Protein AF-A0A7T1Y5B6-F1 (afdb_monomer_lite)

Radius of gyration: 31.86 Å; chains: 1; bounding box: 76×73×73 Å

pLDDT: mean 80.81, std 13.72, range [40.53, 96.19]

Structure (mmCIF, N/CA/C/O backbone):
data_AF-A0A7T1Y5B6-F1
#
_entry.id   AF-A0A7T1Y5B6-F1
#
loop_
_atom_site.group_PDB
_atom_site.id
_atom_site.type_symbol
_atom_site.label_atom_id
_atom_site.label_alt_id
_atom_site.label_comp_id
_atom_site.label_asym_id
_atom_site.label_entity_id
_atom_site.label_seq_id
_atom_site.pdbx_PDB_ins_code
_atom_site.Cartn_x
_atom_site.Cartn_y
_atom_site.Cartn_z
_atom_site.occupancy
_atom_site.B_iso_or_equiv
_atom_site.auth_seq_id
_atom_site.auth_comp_id
_atom_site.auth_asym_id
_atom_site.auth_atom_id
_atom_site.pdbx_PDB_model_num
ATOM 1 N N . MET A 1 1 ? 20.367 43.116 50.685 1.00 40.53 1 MET A N 1
ATOM 2 C CA . MET A 1 1 ? 19.359 42.837 49.638 1.00 40.53 1 MET A CA 1
ATOM 3 C C . MET A 1 1 ? 19.059 41.343 49.650 1.00 40.53 1 MET A C 1
ATOM 5 O O . MET A 1 1 ? 19.957 40.556 49.386 1.00 40.53 1 MET A O 1
ATOM 9 N N . ARG A 1 2 ? 17.860 40.943 50.095 1.00 44.88 2 ARG A N 1
ATOM 10 C CA . ARG A 1 2 ? 17.456 39.534 50.244 1.00 44.88 2 ARG A CA 1
ATOM 11 C C . ARG A 1 2 ? 16.775 39.061 48.958 1.00 44.88 2 ARG A C 1
ATOM 13 O O . ARG A 1 2 ? 15.698 39.548 48.626 1.00 44.88 2 ARG A O 1
ATOM 20 N N . TYR A 1 3 ? 17.399 38.123 48.252 1.00 54.00 3 TYR A N 1
ATOM 21 C CA . TYR A 1 3 ? 16.832 37.470 47.073 1.00 54.00 3 TYR A CA 1
ATOM 22 C C . TYR A 1 3 ? 15.729 36.481 47.493 1.00 54.00 3 TYR A C 1
ATOM 24 O O . TYR A 1 3 ? 15.976 35.297 47.698 1.00 54.00 3 TYR A O 1
ATOM 32 N N . HIS A 1 4 ? 14.495 36.967 47.641 1.00 53.97 4 HIS A N 1
ATOM 33 C CA . HIS A 1 4 ? 13.295 36.134 47.792 1.00 53.97 4 HIS A CA 1
ATOM 34 C C . HIS A 1 4 ? 12.679 35.824 46.417 1.00 53.97 4 HIS A C 1
ATOM 36 O O . HIS A 1 4 ? 11.559 36.227 46.125 1.00 53.97 4 HIS A O 1
ATOM 42 N N . THR A 1 5 ? 13.404 35.127 45.541 1.00 58.41 5 THR A N 1
ATOM 43 C CA . THR A 1 5 ? 12.879 34.720 44.218 1.00 58.41 5 THR A CA 1
ATOM 44 C C . THR A 1 5 ? 12.922 33.210 43.963 1.00 58.41 5 THR A C 1
ATOM 46 O O . THR A 1 5 ? 12.338 32.751 42.988 1.00 58.41 5 THR A O 1
ATOM 49 N N . GLY A 1 6 ? 13.506 32.410 44.865 1.00 55.12 6 GLY A N 1
ATOM 50 C CA . GLY A 1 6 ? 13.666 30.958 44.670 1.00 55.12 6 GLY A CA 1
ATOM 51 C C . GLY A 1 6 ? 12.445 30.079 44.987 1.00 55.12 6 GLY A C 1
ATOM 52 O O . GLY A 1 6 ? 12.351 28.966 44.485 1.00 55.12 6 GLY A O 1
ATOM 53 N N 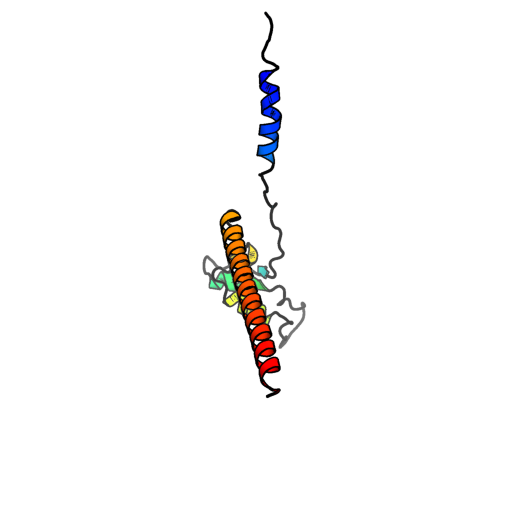. TRP A 1 7 ? 11.481 30.540 45.797 1.00 55.22 7 TRP A N 1
ATOM 54 C CA . TRP A 1 7 ? 10.386 29.666 46.269 1.00 55.22 7 TRP A CA 1
ATOM 55 C C . TRP A 1 7 ? 9.229 29.542 45.257 1.00 55.22 7 TRP A C 1
ATOM 57 O O . TRP A 1 7 ? 8.555 28.517 45.176 1.00 55.22 7 TRP A O 1
ATOM 67 N N . ARG A 1 8 ? 8.997 30.567 44.429 1.00 58.16 8 ARG A N 1
ATOM 68 C CA . ARG A 1 8 ? 7.885 30.564 43.460 1.00 58.16 8 ARG A CA 1
ATOM 69 C C . ARG A 1 8 ? 8.155 29.702 42.224 1.00 58.16 8 ARG A C 1
ATOM 71 O O . ARG A 1 8 ? 7.211 29.168 41.651 1.00 58.16 8 ARG A O 1
ATOM 78 N N . THR A 1 9 ? 9.415 29.533 41.836 1.00 58.91 9 THR A N 1
ATOM 79 C CA . THR A 1 9 ? 9.807 28.787 40.630 1.00 58.91 9 THR A CA 1
ATOM 80 C C . THR A 1 9 ? 9.730 27.270 40.817 1.00 58.91 9 THR A C 1
ATOM 82 O O . THR A 1 9 ? 9.433 26.556 39.863 1.00 58.91 9 THR A O 1
ATOM 85 N N . TRP A 1 10 ? 9.882 26.762 42.046 1.00 62.44 10 TRP A N 1
ATOM 86 C CA . TRP A 1 10 ? 9.849 25.318 42.316 1.00 62.44 10 TRP A CA 1
ATOM 87 C C . TRP A 1 10 ? 8.459 24.689 42.101 1.00 62.44 10 TRP A C 1
ATOM 89 O O . TRP A 1 10 ? 8.350 23.525 41.723 1.00 62.44 10 TRP A O 1
ATOM 99 N N . ARG A 1 11 ? 7.373 25.462 42.246 1.00 70.75 11 ARG A N 1
ATOM 100 C CA . ARG A 1 11 ? 6.006 24.954 42.013 1.00 70.75 11 ARG A CA 1
ATOM 101 C C . ARG A 1 11 ? 5.646 24.763 40.536 1.00 70.75 11 ARG A C 1
ATOM 103 O O . ARG A 1 11 ? 4.677 24.071 40.250 1.00 70.75 11 ARG A O 1
ATOM 110 N N . LEU A 1 12 ? 6.405 25.348 39.609 1.00 75.38 12 LEU A N 1
ATOM 111 C CA . LEU A 1 12 ? 6.134 25.255 38.166 1.00 75.38 12 LEU A CA 1
ATOM 112 C C . LEU A 1 12 ? 6.841 24.065 37.499 1.00 75.38 12 LEU A C 1
ATOM 114 O O . LEU A 1 12 ? 6.436 23.634 36.422 1.00 75.38 12 LEU A O 1
ATOM 118 N N . LEU A 1 13 ? 7.849 23.494 38.163 1.00 78.12 13 LEU A N 1
ATOM 119 C CA . LEU A 1 13 ? 8.611 22.343 37.681 1.00 78.12 13 LEU A CA 1
ATOM 120 C C . LEU A 1 13 ? 7.756 21.082 37.409 1.00 78.12 13 LEU A C 1
ATOM 122 O O . LEU A 1 13 ? 7.912 20.504 36.334 1.00 78.12 13 LEU A O 1
ATOM 126 N N . PRO A 1 14 ? 6.832 20.647 38.298 1.00 79.31 14 PRO A N 1
ATOM 127 C CA . PRO A 1 14 ? 6.037 19.443 38.040 1.00 79.31 14 PRO A CA 1
ATOM 128 C C . PRO A 1 14 ? 5.028 19.637 36.899 1.00 79.31 14 PRO A C 1
ATOM 130 O O . PRO A 1 14 ? 4.761 18.698 36.156 1.00 79.31 14 PRO A O 1
ATOM 133 N N . LEU A 1 15 ? 4.505 20.855 36.711 1.00 78.31 15 LEU A N 1
ATOM 134 C CA . LEU A 1 15 ? 3.583 21.167 35.616 1.00 78.31 15 LEU A CA 1
ATOM 135 C C . LEU A 1 15 ? 4.298 21.114 34.255 1.00 78.31 15 LEU A C 1
ATOM 137 O O . LEU A 1 15 ? 3.760 20.565 33.299 1.00 78.31 15 LEU A O 1
ATOM 141 N N . ALA A 1 16 ? 5.532 21.623 34.184 1.00 77.25 16 ALA A N 1
ATOM 142 C CA . ALA A 1 16 ? 6.359 21.545 32.981 1.00 77.25 16 ALA A CA 1
ATOM 143 C C . ALA A 1 16 ? 6.749 20.094 32.626 1.00 77.25 16 ALA A C 1
ATOM 145 O O . ALA A 1 16 ? 6.754 19.736 31.451 1.00 77.25 16 ALA A O 1
ATOM 1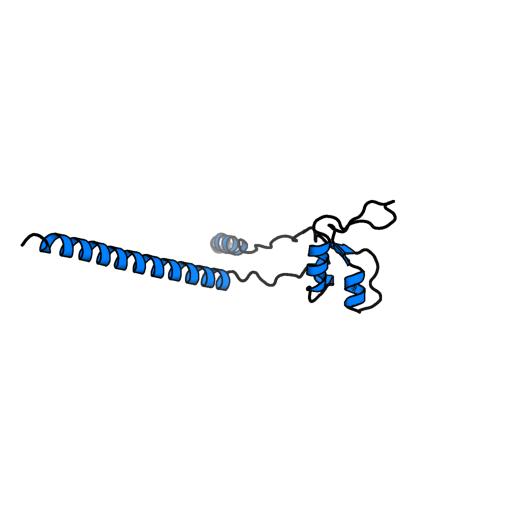46 N N . LEU A 1 17 ? 7.006 19.248 33.633 1.00 76.62 17 LEU A N 1
ATOM 147 C CA . LEU A 1 17 ? 7.270 17.811 33.461 1.00 76.62 17 LEU A CA 1
ATOM 148 C C . LEU A 1 17 ? 6.050 17.029 32.945 1.00 76.62 17 LEU A C 1
ATOM 150 O O . LEU A 1 17 ? 6.212 16.091 32.173 1.00 76.62 17 LEU A O 1
ATOM 154 N N . LEU A 1 18 ? 4.829 17.418 33.325 1.00 73.81 18 LEU A N 1
ATOM 155 C CA . LEU A 1 18 ? 3.602 16.795 32.810 1.00 73.81 18 LEU A CA 1
ATOM 156 C C . LEU A 1 18 ? 3.322 17.165 31.342 1.00 73.81 18 LEU A C 1
ATOM 158 O O . LEU A 1 18 ? 2.712 16.382 30.618 1.00 73.81 18 LEU A O 1
ATOM 162 N N . LEU A 1 19 ? 3.787 18.330 30.882 1.00 68.31 19 LEU A N 1
ATOM 163 C CA . LEU A 1 19 ? 3.589 18.808 29.507 1.00 68.31 19 LEU A CA 1
ATOM 164 C C . LEU A 1 19 ? 4.590 18.218 28.497 1.00 68.31 19 LEU A C 1
ATOM 166 O O . LEU A 1 19 ? 4.299 18.208 27.302 1.00 68.31 19 LEU A O 1
ATOM 170 N N . SER A 1 20 ? 5.740 17.692 28.937 1.00 66.00 20 SER A N 1
ATOM 171 C CA . SER A 1 20 ? 6.735 17.084 28.035 1.00 66.00 20 SER A CA 1
ATOM 172 C C . SER A 1 20 ? 6.411 15.640 27.621 1.00 66.00 20 SER A C 1
ATOM 174 O O . SER A 1 20 ? 7.031 15.122 26.696 1.00 66.00 20 SER A O 1
ATOM 176 N N . GLY A 1 21 ? 5.414 14.997 28.242 1.00 60.81 21 GLY A N 1
ATOM 177 C CA . GLY A 1 21 ? 5.037 13.605 27.955 1.00 60.81 21 GLY A CA 1
ATOM 178 C C . GLY A 1 21 ? 4.249 13.376 26.655 1.00 60.81 21 GLY A C 1
ATOM 179 O O . GLY A 1 21 ? 4.118 12.235 26.222 1.00 60.81 21 GLY A O 1
ATOM 180 N N . CYS A 1 22 ? 3.731 14.426 26.005 1.00 63.19 22 CYS A N 1
ATOM 181 C CA . CYS A 1 22 ? 2.867 14.287 24.820 1.00 63.19 22 CYS A CA 1
ATOM 182 C C . CYS A 1 22 ? 3.610 14.309 23.472 1.00 63.19 22 CYS A C 1
ATOM 184 O O . CYS A 1 22 ? 2.973 14.194 22.425 1.00 63.19 22 CYS A O 1
ATOM 186 N N . ALA A 1 23 ? 4.940 14.425 23.461 1.00 59.94 23 ALA A N 1
ATOM 187 C CA . ALA A 1 23 ? 5.732 14.346 22.234 1.00 59.94 23 ALA A CA 1
ATOM 188 C C . ALA A 1 23 ? 5.971 12.879 21.826 1.00 59.94 23 ALA A C 1
ATOM 190 O O . ALA A 1 23 ? 7.099 12.400 21.797 1.00 59.94 23 ALA A O 1
ATOM 191 N N . SER A 1 24 ? 4.899 12.143 21.516 1.00 59.97 24 SER A N 1
ATOM 192 C CA . SER A 1 24 ? 5.019 10.859 20.819 1.00 59.97 24 SER A CA 1
ATOM 193 C C . SER A 1 24 ? 5.265 11.130 19.336 1.00 59.97 24 SER A C 1
ATOM 195 O O . SER A 1 24 ? 4.334 11.114 18.533 1.00 59.97 24 SER A O 1
ATOM 197 N N . SER A 1 25 ? 6.512 11.419 18.959 1.00 61.06 25 SER A N 1
ATOM 198 C CA . SER A 1 25 ? 6.914 11.228 17.568 1.00 61.06 25 SER A CA 1
ATOM 199 C C . SER A 1 25 ? 7.198 9.744 17.391 1.00 61.06 25 SER A C 1
ATOM 201 O O . SER A 1 25 ? 8.137 9.184 17.956 1.00 61.06 25 SER A O 1
ATOM 203 N N . MET A 1 26 ? 6.340 9.067 16.634 1.00 58.06 26 MET A N 1
ATOM 204 C CA . MET A 1 26 ? 6.727 7.772 16.097 1.00 58.06 26 MET A CA 1
ATOM 205 C C . MET A 1 26 ? 7.937 8.058 15.203 1.00 58.06 26 MET A C 1
ATOM 207 O O . MET A 1 26 ? 7.842 8.895 14.303 1.00 58.06 26 MET A O 1
ATOM 211 N N . GLY A 1 27 ? 9.096 7.481 15.539 1.00 58.88 27 GLY A N 1
ATOM 212 C CA . GLY A 1 27 ? 10.328 7.655 14.768 1.00 58.88 27 GLY A CA 1
ATOM 213 C C . GLY A 1 27 ? 10.123 7.295 13.290 1.00 58.88 27 GLY A C 1
ATOM 214 O O . GLY A 1 27 ? 9.071 6.758 12.933 1.00 58.88 27 GLY A O 1
ATOM 215 N N . PRO A 1 28 ? 11.095 7.592 12.409 1.00 62.75 28 PRO A N 1
ATOM 216 C CA . PRO A 1 28 ? 10.944 7.319 10.985 1.00 62.75 28 PRO A CA 1
ATOM 217 C C . PRO A 1 28 ? 10.555 5.851 10.776 1.00 62.75 28 PRO A C 1
ATOM 219 O O . PRO A 1 28 ? 11.296 4.943 11.149 1.00 62.75 28 PRO A O 1
ATOM 222 N N . ILE A 1 29 ? 9.360 5.629 10.224 1.00 61.59 29 ILE A N 1
ATOM 223 C CA . ILE A 1 29 ? 8.875 4.293 9.886 1.00 61.59 29 ILE A CA 1
ATOM 224 C C . ILE A 1 29 ? 9.708 3.825 8.694 1.00 61.59 29 ILE A C 1
ATOM 226 O O . ILE A 1 29 ? 9.464 4.234 7.561 1.00 61.59 29 ILE A O 1
ATOM 230 N N . SER A 1 30 ? 10.710 2.988 8.946 1.00 64.94 30 SER A N 1
ATOM 231 C CA . SER A 1 30 ? 11.361 2.206 7.901 1.00 64.94 30 SER A CA 1
ATOM 232 C C . SER A 1 30 ? 10.513 0.964 7.636 1.00 64.94 30 SER A C 1
ATOM 234 O O . SER A 1 30 ? 10.309 0.154 8.541 1.00 64.94 30 SER A O 1
ATOM 236 N N . TRP A 1 31 ? 10.015 0.812 6.415 1.00 67.00 31 TRP A N 1
ATOM 237 C CA . TRP A 1 31 ? 9.270 -0.365 5.976 1.00 67.00 31 TRP A CA 1
ATOM 238 C C . TRP A 1 31 ? 9.879 -0.860 4.664 1.00 67.00 31 TRP A C 1
ATOM 240 O O . TRP A 1 31 ? 10.294 -0.058 3.828 1.00 67.00 31 TRP A O 1
ATOM 250 N N . GLU A 1 32 ? 9.979 -2.178 4.496 1.00 79.88 32 GLU A N 1
ATOM 251 C CA . GLU A 1 32 ? 10.354 -2.757 3.207 1.00 79.88 32 GLU A CA 1
ATOM 252 C C . GLU A 1 32 ? 9.151 -2.704 2.282 1.00 79.88 32 GLU A C 1
ATOM 254 O O . GLU A 1 32 ? 8.078 -3.205 2.627 1.00 79.88 32 GLU A O 1
ATOM 259 N N . THR A 1 33 ? 9.313 -2.100 1.105 1.00 84.75 33 THR A N 1
ATOM 260 C CA . THR A 1 33 ? 8.130 -1.750 0.328 1.00 84.75 33 THR A CA 1
ATOM 261 C C . THR A 1 33 ? 7.485 -2.889 -0.435 1.00 84.75 33 THR A C 1
ATOM 263 O O . THR A 1 33 ? 6.370 -2.752 -0.924 1.00 84.75 33 THR A O 1
ATOM 266 N N . GLY A 1 34 ? 8.164 -4.031 -0.537 1.00 92.06 34 GLY A N 1
ATOM 267 C CA . GLY A 1 34 ? 7.742 -5.129 -1.403 1.00 92.06 34 GLY A CA 1
ATOM 268 C C . GLY A 1 34 ? 7.905 -4.823 -2.897 1.00 92.06 34 GLY A C 1
ATOM 269 O O . GLY A 1 34 ? 7.723 -5.724 -3.711 1.00 92.06 34 GLY A O 1
ATOM 270 N N . TYR A 1 35 ? 8.319 -3.606 -3.264 1.00 94.19 35 TYR A N 1
ATOM 271 C CA . TYR A 1 35 ? 8.588 -3.171 -4.632 1.00 94.19 35 TYR A CA 1
ATOM 272 C C . TYR A 1 35 ? 10.003 -2.597 -4.734 1.00 94.19 35 TYR A C 1
ATOM 274 O O . TYR A 1 35 ? 10.613 -2.195 -3.745 1.00 94.19 35 TYR A O 1
ATOM 282 N N . ARG A 1 36 ? 10.541 -2.551 -5.949 1.00 92.44 36 ARG A N 1
ATOM 283 C CA . ARG A 1 36 ? 11.828 -1.916 -6.240 1.00 92.44 36 ARG A CA 1
ATOM 284 C C . ARG A 1 36 ? 11.768 -1.170 -7.558 1.00 92.44 36 ARG A C 1
ATOM 286 O O . ARG A 1 36 ? 10.999 -1.539 -8.444 1.00 92.44 36 ARG A O 1
ATOM 293 N N . GLN A 1 37 ? 12.624 -0.172 -7.702 1.00 92.31 37 GLN A N 1
ATOM 294 C CA . GLN A 1 37 ? 12.845 0.486 -8.979 1.00 92.31 37 GLN A CA 1
ATOM 295 C C . GLN A 1 37 ? 13.854 -0.323 -9.809 1.00 92.31 37 GLN A C 1
ATOM 297 O O . GLN A 1 37 ? 14.899 -0.721 -9.295 1.00 92.31 37 GLN A O 1
ATOM 302 N N . VAL A 1 38 ? 13.526 -0.605 -11.071 1.00 91.06 38 VAL A N 1
ATOM 303 C CA . VAL A 1 38 ? 14.366 -1.379 -12.009 1.00 91.06 38 VAL A CA 1
ATOM 304 C C . VAL A 1 38 ? 14.874 -0.549 -13.195 1.00 91.06 38 VAL A C 1
ATOM 306 O O . VAL A 1 38 ? 15.572 -1.078 -14.055 1.00 91.06 38 VAL A O 1
ATOM 309 N N . GLY A 1 39 ? 14.566 0.749 -13.233 1.00 86.44 39 GLY A N 1
ATOM 310 C CA . GLY A 1 39 ? 15.037 1.694 -14.245 1.00 86.44 39 GLY A CA 1
ATOM 311 C C . GLY A 1 39 ? 14.623 3.126 -13.913 1.00 86.44 39 GLY A C 1
ATOM 312 O O . GLY A 1 39 ? 13.848 3.349 -12.980 1.00 86.44 39 GLY A O 1
ATOM 313 N N . GLU A 1 40 ? 15.128 4.097 -14.669 1.00 84.25 40 GLU A N 1
ATOM 314 C CA . GLU A 1 40 ? 14.663 5.478 -14.539 1.00 84.25 40 GLU A CA 1
ATOM 315 C C . GLU A 1 40 ? 13.341 5.670 -15.296 1.00 84.25 40 GLU A C 1
ATOM 317 O O . GLU A 1 40 ? 13.216 5.223 -16.441 1.00 84.25 40 GLU A O 1
ATOM 322 N N . PRO A 1 41 ? 12.334 6.315 -14.685 1.00 79.88 41 PRO A N 1
ATOM 323 C CA . PRO A 1 41 ? 11.097 6.630 -15.378 1.00 79.88 41 PRO A CA 1
ATOM 324 C C . PRO A 1 41 ? 11.377 7.659 -16.477 1.00 79.88 41 PRO A C 1
ATOM 326 O O . PRO A 1 41 ? 11.979 8.706 -16.234 1.00 79.88 41 PRO A O 1
ATOM 329 N N . ALA A 1 42 ? 10.924 7.378 -17.697 1.00 72.69 42 ALA A N 1
ATOM 330 C CA . ALA A 1 42 ? 11.011 8.326 -18.799 1.00 72.69 42 ALA A CA 1
ATOM 331 C C . ALA A 1 42 ? 9.997 9.469 -18.589 1.00 72.69 42 ALA A C 1
ATOM 333 O O . ALA A 1 42 ? 8.840 9.382 -18.994 1.00 72.69 42 ALA A O 1
ATOM 334 N N . GLY A 1 43 ? 10.429 10.550 -17.934 1.00 70.19 43 GLY A N 1
ATOM 335 C CA . GLY A 1 43 ? 9.613 11.748 -17.710 1.00 70.19 43 GLY A CA 1
ATOM 336 C C . GLY A 1 43 ? 8.587 11.617 -16.575 1.00 70.19 43 GLY A C 1
ATOM 337 O O . GLY A 1 43 ? 8.735 10.804 -15.667 1.00 70.19 43 GLY A O 1
ATOM 338 N N . SER A 1 44 ? 7.553 12.466 -16.598 1.00 76.12 44 SER A N 1
ATOM 339 C CA . SER A 1 44 ? 6.507 12.537 -15.560 1.00 76.12 44 SER A CA 1
ATOM 340 C C . SER A 1 44 ? 5.291 11.648 -15.841 1.00 76.12 44 SER A C 1
ATOM 342 O O . SER A 1 44 ? 4.236 11.838 -15.233 1.00 76.12 44 SER A O 1
ATOM 344 N N . ASP A 1 45 ? 5.400 10.732 -16.801 1.00 88.44 45 ASP A N 1
ATOM 345 C CA . ASP A 1 45 ? 4.305 9.846 -17.167 1.00 88.44 45 ASP A CA 1
ATOM 346 C C . ASP A 1 45 ? 4.080 8.772 -16.087 1.00 88.44 45 ASP A C 1
ATOM 348 O O . ASP A 1 45 ? 5.010 8.135 -15.584 1.00 88.44 45 ASP A O 1
ATOM 352 N N . THR A 1 46 ? 2.817 8.582 -15.707 1.00 87.81 46 THR A N 1
ATOM 353 C CA . THR A 1 46 ? 2.427 7.636 -14.653 1.00 87.81 46 THR A CA 1
ATOM 354 C C . THR A 1 46 ? 2.616 6.195 -15.105 1.00 87.81 46 THR A C 1
ATOM 356 O O . THR A 1 46 ? 2.932 5.334 -14.282 1.00 87.81 46 THR A O 1
ATOM 359 N N . GLU A 1 47 ? 2.450 5.926 -16.397 1.00 88.44 47 GLU A N 1
ATOM 360 C CA . GLU A 1 47 ? 2.631 4.596 -16.965 1.00 88.44 47 GLU A CA 1
ATOM 361 C C . GLU A 1 47 ? 4.117 4.248 -17.102 1.00 88.44 47 GLU A C 1
ATOM 363 O O . GLU A 1 47 ? 4.539 3.186 -16.631 1.00 88.44 47 GLU A O 1
ATOM 368 N N . ALA A 1 48 ? 4.935 5.193 -17.580 1.00 89.75 48 ALA A N 1
ATOM 369 C CA . ALA A 1 48 ? 6.394 5.096 -17.522 1.00 89.75 48 ALA A CA 1
ATOM 370 C C . ALA A 1 48 ? 6.891 4.821 -16.091 1.00 89.75 48 ALA A C 1
ATOM 372 O O . ALA A 1 48 ? 7.666 3.885 -15.871 1.00 89.75 48 ALA A O 1
ATOM 373 N N . LEU A 1 49 ? 6.387 5.556 -15.093 1.00 91.38 49 LEU A N 1
ATOM 374 C CA . LEU A 1 49 ? 6.734 5.313 -13.693 1.00 91.38 49 LEU A CA 1
ATOM 375 C C . LEU A 1 49 ? 6.314 3.916 -13.228 1.00 91.38 49 LEU A C 1
ATOM 377 O O . LEU A 1 49 ? 7.119 3.220 -12.610 1.00 91.38 49 LEU A O 1
ATOM 381 N N . ARG A 1 50 ? 5.093 3.475 -13.547 1.00 92.00 50 ARG A N 1
ATOM 382 C CA . ARG A 1 50 ? 4.603 2.143 -13.167 1.00 92.00 50 ARG A CA 1
ATOM 383 C C . ARG A 1 50 ? 5.476 1.034 -13.761 1.00 92.00 50 ARG A C 1
ATOM 385 O O . ARG A 1 50 ? 5.820 0.108 -13.037 1.00 92.00 50 ARG A O 1
ATOM 392 N N . SER A 1 51 ? 5.893 1.163 -15.022 1.00 90.38 51 SER A N 1
ATOM 393 C CA . SER A 1 51 ? 6.775 0.195 -15.693 1.00 90.38 51 SER A CA 1
ATOM 394 C C . SER A 1 51 ? 8.195 0.142 -15.107 1.00 90.38 51 SER A C 1
ATOM 396 O O . SER A 1 51 ? 8.841 -0.902 -15.141 1.00 90.38 51 SER A O 1
ATOM 398 N N . SER A 1 52 ? 8.665 1.243 -14.507 1.00 92.88 52 SER A N 1
ATOM 399 C CA . SER A 1 52 ? 9.972 1.317 -13.837 1.00 92.88 52 SER A CA 1
ATOM 400 C C . SER A 1 52 ? 9.995 0.674 -12.443 1.00 92.88 52 SER A C 1
ATOM 402 O O . SER A 1 52 ? 11.059 0.555 -11.834 1.00 92.88 52 SER A O 1
ATOM 404 N N . ILE A 1 53 ? 8.836 0.252 -11.925 1.00 93.94 53 ILE A N 1
ATOM 405 C CA . ILE A 1 53 ? 8.665 -0.336 -10.593 1.00 93.94 53 ILE A CA 1
ATOM 406 C C . ILE A 1 53 ? 8.293 -1.812 -10.747 1.00 93.94 53 ILE A C 1
ATOM 408 O O . ILE A 1 53 ? 7.440 -2.168 -11.553 1.00 93.94 53 ILE A O 1
ATOM 412 N N . THR A 1 54 ? 8.911 -2.696 -9.967 1.00 94.44 54 THR A N 1
ATOM 413 C CA . THR A 1 54 ? 8.666 -4.144 -10.035 1.00 94.44 54 THR A CA 1
ATOM 414 C C . THR A 1 54 ? 8.484 -4.740 -8.639 1.00 94.44 54 THR A C 1
ATOM 416 O O . THR A 1 54 ? 9.282 -4.429 -7.749 1.00 94.44 54 THR A O 1
ATOM 419 N N . PRO A 1 55 ? 7.505 -5.643 -8.431 1.00 95.50 55 PRO A N 1
ATOM 420 C CA . PRO A 1 55 ? 7.376 -6.384 -7.181 1.00 95.50 55 PRO A CA 1
ATOM 421 C C . PRO A 1 55 ? 8.618 -7.227 -6.869 1.00 95.50 55 PRO A C 1
ATOM 423 O O . PRO A 1 55 ? 9.236 -7.834 -7.752 1.00 95.50 55 PRO A O 1
ATOM 426 N N . ASN A 1 56 ? 8.978 -7.326 -5.594 1.00 93.62 56 ASN A N 1
ATOM 427 C CA . ASN A 1 56 ? 10.073 -8.175 -5.122 1.00 93.62 56 ASN A CA 1
ATOM 428 C C . ASN A 1 56 ? 9.768 -9.667 -5.303 1.00 93.62 56 ASN A C 1
ATOM 430 O O . ASN A 1 56 ? 10.688 -10.445 -5.549 1.00 93.62 56 ASN A O 1
ATOM 434 N N . THR A 1 57 ? 8.487 -10.045 -5.305 1.00 93.75 57 THR A N 1
ATOM 435 C CA . THR A 1 57 ? 8.001 -11.389 -5.658 1.00 93.75 57 THR A CA 1
ATOM 436 C C . THR A 1 57 ? 8.239 -11.742 -7.126 1.00 93.75 57 THR A C 1
ATOM 438 O O . THR A 1 57 ? 8.401 -12.910 -7.453 1.00 93.75 57 THR A O 1
ATOM 441 N N . CYS A 1 58 ? 8.357 -10.758 -8.020 1.00 91.56 58 CYS A N 1
ATOM 442 C CA . CYS A 1 58 ? 8.655 -10.969 -9.440 1.00 91.56 58 CYS A CA 1
ATOM 443 C C . CYS A 1 58 ? 10.155 -11.111 -9.744 1.00 91.56 58 CYS A C 1
ATOM 445 O O . CYS A 1 58 ? 10.589 -10.953 -10.886 1.00 91.56 58 CYS A O 1
ATOM 447 N N . ARG A 1 59 ? 10.989 -11.356 -8.732 1.00 88.62 59 ARG A N 1
ATOM 448 C CA . ARG A 1 59 ? 12.425 -11.548 -8.927 1.00 88.62 59 ARG A CA 1
ATOM 449 C C . ARG A 1 59 ? 12.695 -12.952 -9.476 1.00 88.62 59 ARG A C 1
ATOM 451 O O . ARG A 1 59 ? 12.542 -13.944 -8.772 1.00 88.62 59 ARG A O 1
ATOM 458 N N . VAL A 1 60 ? 13.131 -13.008 -10.730 1.00 82.50 60 VAL A N 1
ATOM 459 C CA . VAL A 1 60 ? 13.611 -14.229 -11.392 1.00 82.50 60 VAL A CA 1
ATOM 460 C C . VAL A 1 60 ? 15.117 -14.400 -11.194 1.00 82.50 60 VAL A C 1
ATOM 462 O O . VAL A 1 60 ? 15.841 -13.422 -10.979 1.00 82.50 60 VAL A O 1
ATOM 465 N N . SER A 1 61 ? 15.599 -15.642 -11.239 1.00 81.38 61 SER A N 1
ATOM 466 C CA . SER A 1 61 ? 17.032 -15.924 -11.121 1.00 81.38 61 SER A CA 1
ATOM 467 C C . SER A 1 61 ? 17.756 -15.540 -12.414 1.00 81.38 61 SER A C 1
ATOM 469 O O . SER A 1 61 ? 17.251 -15.827 -13.503 1.00 81.38 61 SER A O 1
ATOM 471 N N . PRO A 1 62 ? 18.948 -14.921 -12.332 1.00 79.56 62 PRO A N 1
ATOM 472 C CA . PRO A 1 62 ? 19.731 -14.616 -13.522 1.00 79.56 62 PRO A CA 1
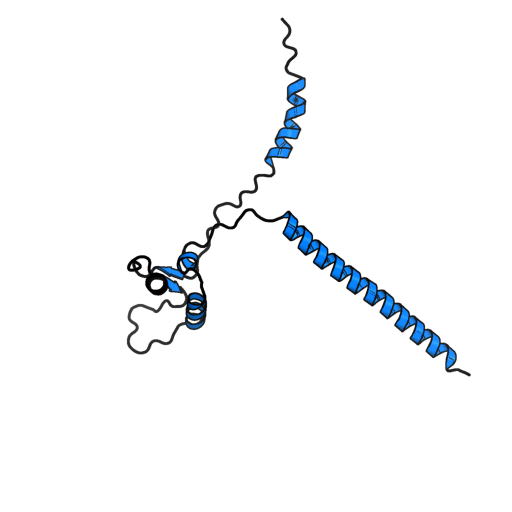ATOM 473 C C . PRO A 1 62 ? 20.079 -15.911 -14.273 1.00 79.56 62 PRO A C 1
ATOM 475 O O . PRO A 1 62 ? 20.390 -16.927 -13.654 1.00 79.56 62 PRO A O 1
ATOM 478 N N . GLY A 1 63 ? 20.020 -15.877 -15.606 1.00 78.38 63 GLY A N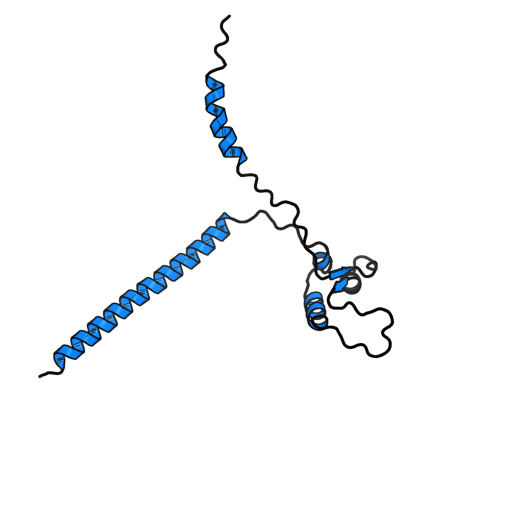 1
ATOM 479 C CA . GLY A 1 63 ? 20.344 -17.025 -16.465 1.00 78.38 63 GLY A CA 1
ATOM 480 C C . GLY A 1 63 ? 19.168 -17.944 -16.817 1.00 78.38 63 GLY A C 1
ATOM 481 O O . GLY A 1 63 ? 19.365 -18.916 -17.541 1.00 78.38 63 GLY A O 1
ATOM 482 N N . GLN A 1 64 ? 17.948 -17.648 -16.361 1.00 78.81 64 GLN A N 1
ATOM 483 C CA . GLN A 1 64 ? 16.749 -18.312 -16.879 1.00 78.81 64 GLN A CA 1
ATOM 484 C C . GLN A 1 64 ? 16.425 -17.796 -18.292 1.00 78.81 64 GLN A C 1
ATOM 486 O O . GLN A 1 64 ? 16.333 -16.590 -18.510 1.00 78.81 64 GLN A O 1
ATOM 491 N N . ALA A 1 65 ? 16.258 -18.714 -19.247 1.00 75.12 65 ALA A N 1
ATOM 492 C CA . ALA A 1 65 ? 15.903 -18.426 -20.637 1.00 75.12 65 ALA A CA 1
ATOM 493 C C . ALA A 1 65 ? 14.659 -19.227 -21.053 1.00 75.12 65 ALA A C 1
ATOM 495 O O . ALA A 1 65 ? 14.377 -20.286 -20.493 1.00 75.12 65 ALA A O 1
ATOM 496 N N . GLY A 1 66 ? 13.927 -18.733 -22.053 1.00 80.00 66 GLY A N 1
ATOM 497 C CA . GLY A 1 66 ? 12.666 -19.330 -22.503 1.00 80.00 66 GLY A CA 1
ATOM 498 C C . GLY A 1 66 ? 11.454 -18.851 -21.696 1.00 80.00 66 GLY A C 1
ATOM 499 O O . GLY A 1 66 ? 11.470 -17.765 -21.121 1.00 80.00 66 GLY A O 1
ATOM 500 N N . ILE A 1 67 ? 10.378 -19.642 -21.684 1.00 81.81 67 ILE A N 1
ATOM 501 C CA . ILE A 1 67 ? 9.154 -19.318 -20.936 1.00 81.81 67 ILE A CA 1
ATOM 502 C C . ILE A 1 67 ? 9.410 -19.583 -19.449 1.00 81.81 67 ILE A C 1
ATOM 504 O O . ILE A 1 67 ? 9.416 -20.731 -19.006 1.00 81.81 67 ILE A O 1
ATOM 508 N N . VAL A 1 68 ? 9.628 -18.515 -18.682 1.00 82.62 68 VAL A N 1
ATOM 509 C CA . VAL A 1 68 ? 9.815 -18.586 -17.228 1.00 82.62 68 VAL A CA 1
ATOM 510 C C . VAL A 1 68 ? 8.452 -18.420 -16.551 1.00 82.62 68 VAL A C 1
ATOM 512 O O . VAL A 1 68 ? 7.803 -17.392 -16.759 1.00 82.62 68 VAL A O 1
ATOM 515 N N . PRO A 1 69 ? 7.984 -19.401 -15.757 1.00 85.56 69 PRO A N 1
ATOM 516 C CA . PRO A 1 69 ? 6.752 -19.234 -15.001 1.00 85.56 69 PRO A CA 1
ATOM 517 C C . PRO A 1 69 ? 6.925 -18.114 -13.973 1.00 85.56 69 PRO A C 1
ATOM 519 O O . PRO A 1 69 ? 7.993 -17.960 -13.376 1.00 85.56 69 PRO A O 1
ATOM 522 N N . LEU A 1 70 ? 5.864 -17.342 -13.744 1.00 87.25 70 LEU A N 1
ATOM 523 C CA . LEU A 1 70 ? 5.889 -16.311 -12.713 1.00 87.25 70 LEU A CA 1
ATOM 524 C C . LEU A 1 70 ? 6.103 -16.961 -11.335 1.00 87.25 70 LEU A C 1
ATOM 526 O O . LEU A 1 70 ? 5.438 -17.957 -11.027 1.00 87.25 70 LEU A O 1
ATOM 530 N N . PRO A 1 71 ? 6.973 -16.396 -10.479 1.00 91.00 71 PRO A N 1
ATOM 531 C CA . PRO A 1 71 ? 7.083 -16.852 -9.103 1.00 91.00 71 PRO A CA 1
ATOM 532 C C . PRO A 1 71 ? 5.752 -16.694 -8.344 1.00 91.00 71 PRO A C 1
ATOM 534 O O . PRO A 1 71 ? 4.943 -15.818 -8.684 1.00 91.00 71 PRO A O 1
ATOM 537 N N . PRO A 1 72 ? 5.520 -17.489 -7.284 1.00 91.69 72 PRO A N 1
ATOM 538 C CA . PRO A 1 72 ? 4.349 -17.333 -6.427 1.00 91.69 72 PRO A CA 1
ATOM 539 C C . PRO A 1 72 ? 4.196 -15.888 -5.930 1.00 91.69 72 PRO A C 1
ATOM 541 O O . PRO A 1 72 ? 5.163 -15.261 -5.505 1.00 91.69 72 PRO A O 1
ATOM 544 N N . GLY A 1 73 ? 2.977 -15.352 -6.000 1.00 93.19 73 GLY A N 1
ATOM 545 C CA . GLY A 1 73 ? 2.668 -13.977 -5.588 1.00 93.19 73 GLY A CA 1
ATOM 54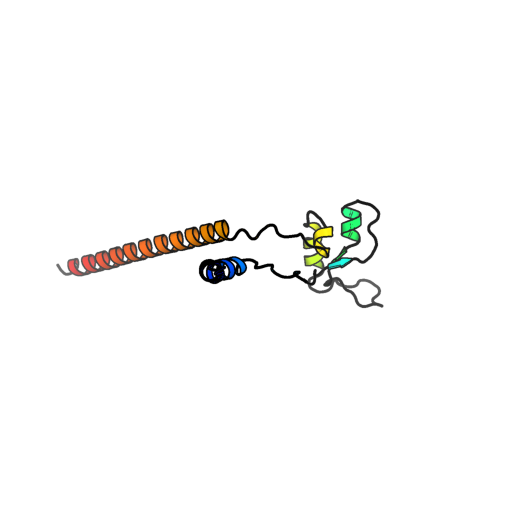6 C C . GLY A 1 73 ? 2.932 -12.901 -6.647 1.00 93.19 73 GLY A C 1
ATOM 547 O O . GLY A 1 73 ? 2.229 -11.897 -6.644 1.00 93.19 73 GLY A O 1
ATOM 548 N N . CYS A 1 74 ? 3.824 -13.127 -7.622 1.00 94.38 74 CYS A N 1
ATOM 549 C CA . CYS A 1 74 ? 4.169 -12.109 -8.627 1.00 94.38 74 CYS A CA 1
ATOM 550 C C . CYS A 1 74 ? 2.952 -11.624 -9.434 1.00 94.38 74 CYS A C 1
ATOM 552 O O . CYS A 1 74 ? 2.745 -10.424 -9.591 1.00 94.38 74 CYS A O 1
ATOM 554 N N . ALA A 1 75 ? 2.103 -12.545 -9.904 1.00 93.81 75 ALA A N 1
ATOM 555 C CA . ALA A 1 75 ? 0.907 -12.178 -10.666 1.00 93.81 75 ALA A CA 1
ATOM 556 C C . ALA A 1 75 ? -0.075 -11.329 -9.839 1.00 93.81 75 ALA A C 1
ATOM 558 O O . ALA A 1 75 ? -0.651 -10.368 -10.341 1.00 93.81 75 ALA A O 1
ATOM 559 N N . ASN A 1 76 ? -0.243 -11.668 -8.559 1.00 95.31 76 ASN A N 1
ATOM 560 C CA . ASN A 1 76 ? -1.090 -10.904 -7.654 1.00 95.31 76 ASN A CA 1
ATOM 561 C C . ASN A 1 76 ? -0.523 -9.498 -7.428 1.00 95.31 76 ASN A C 1
ATOM 563 O O . ASN A 1 76 ? -1.256 -8.523 -7.549 1.00 95.31 76 ASN A O 1
ATOM 567 N N . ASP A 1 77 ? 0.776 -9.381 -7.162 1.00 95.50 77 ASP A N 1
ATOM 568 C CA . ASP A 1 77 ? 1.395 -8.089 -6.860 1.00 95.50 77 ASP A CA 1
ATOM 569 C C . ASP A 1 77 ? 1.447 -7.165 -8.083 1.00 95.50 77 ASP A C 1
ATOM 571 O O . ASP A 1 77 ? 1.278 -5.955 -7.943 1.00 95.50 77 ASP A O 1
ATOM 575 N N . LEU A 1 78 ? 1.584 -7.717 -9.293 1.00 94.44 78 LEU A N 1
ATOM 576 C CA . LEU A 1 78 ? 1.419 -6.956 -10.536 1.00 94.44 78 LEU A CA 1
ATOM 577 C C . LEU A 1 78 ? -0.011 -6.421 -10.691 1.00 94.44 78 LEU A C 1
ATOM 579 O O . LEU A 1 78 ? -0.201 -5.260 -11.057 1.00 94.44 78 LEU A O 1
ATOM 583 N N . ASN A 1 79 ? -1.023 -7.228 -10.361 1.00 95.19 79 ASN A N 1
ATOM 584 C CA . ASN A 1 79 ? -2.412 -6.767 -10.371 1.00 95.19 79 ASN A CA 1
ATOM 585 C C . ASN A 1 79 ? -2.641 -5.666 -9.327 1.00 95.19 79 ASN A C 1
ATOM 587 O O . ASN A 1 79 ? -3.282 -4.659 -9.625 1.00 95.19 79 ASN A O 1
ATOM 591 N N . LEU A 1 80 ? -2.086 -5.817 -8.119 1.00 94.75 80 LEU A N 1
ATOM 592 C CA . LEU A 1 80 ? -2.153 -4.788 -7.080 1.00 94.75 80 LEU A CA 1
ATOM 593 C C . LEU A 1 80 ? -1.481 -3.488 -7.542 1.00 94.75 80 LEU A C 1
ATOM 595 O O . LEU A 1 80 ? -2.074 -2.421 -7.409 1.00 94.75 80 LEU A O 1
ATOM 599 N N . GLN A 1 81 ? -0.298 -3.569 -8.153 1.00 95.38 81 GLN A N 1
ATOM 600 C CA . GLN A 1 81 ? 0.412 -2.421 -8.720 1.00 95.38 81 GLN A CA 1
ATOM 601 C C . GLN A 1 81 ? -0.406 -1.686 -9.793 1.00 95.38 81 GLN A C 1
ATOM 603 O O . GLN A 1 81 ? -0.380 -0.452 -9.856 1.00 95.38 81 GLN A O 1
ATOM 608 N N . ALA A 1 82 ? -1.144 -2.418 -10.631 1.00 94.19 82 ALA A N 1
ATOM 609 C CA . ALA A 1 82 ? -2.005 -1.831 -11.656 1.00 94.19 82 ALA A CA 1
ATOM 610 C C . ALA A 1 82 ? -3.183 -1.038 -11.060 1.00 94.19 82 ALA A C 1
ATOM 612 O O . ALA A 1 82 ? -3.628 -0.063 -11.661 1.00 94.19 82 ALA A O 1
ATOM 613 N N . MET A 1 83 ? -3.648 -1.409 -9.863 1.00 95.31 83 MET A N 1
ATOM 614 C CA . MET A 1 83 ? -4.742 -0.727 -9.160 1.00 95.31 83 MET A CA 1
ATOM 615 C C . MET A 1 83 ? -4.297 0.502 -8.354 1.00 95.31 83 MET A C 1
ATOM 617 O O . MET A 1 83 ? -5.138 1.257 -7.867 1.00 95.31 83 MET A O 1
ATOM 621 N N . VAL A 1 84 ? -2.990 0.722 -8.188 1.00 93.75 84 VAL A N 1
ATOM 622 C CA . VAL A 1 84 ? -2.473 1.857 -7.415 1.00 93.75 84 VAL A CA 1
ATOM 623 C C . VAL A 1 84 ? -2.660 3.167 -8.184 1.00 93.75 84 VAL A C 1
ATOM 625 O O . VAL A 1 84 ? -2.194 3.312 -9.318 1.00 93.75 84 VAL A O 1
ATOM 628 N N . GLU A 1 85 ? -3.280 4.147 -7.516 1.00 93.44 85 GLU A N 1
ATOM 629 C CA . GLU A 1 85 ? -3.507 5.509 -8.027 1.00 93.44 85 GLU A CA 1
ATOM 630 C C . GLU A 1 85 ? -2.186 6.219 -8.366 1.00 93.44 85 GLU A C 1
ATOM 632 O O . GLU A 1 85 ? -2.048 6.806 -9.436 1.00 93.44 85 GLU A O 1
ATOM 637 N N . ARG A 1 86 ? -1.200 6.155 -7.458 1.00 92.38 86 ARG A N 1
ATOM 638 C CA . ARG A 1 86 ? 0.098 6.838 -7.577 1.00 92.38 86 ARG A CA 1
ATOM 639 C C . ARG A 1 86 ? 1.238 5.831 -7.449 1.00 92.38 86 ARG A C 1
ATOM 641 O O . ARG A 1 86 ? 1.603 5.480 -6.330 1.00 92.38 86 ARG A O 1
ATOM 648 N N . PRO A 1 87 ? 1.829 5.366 -8.562 1.00 92.81 87 PRO A N 1
ATOM 649 C CA . PRO A 1 87 ? 2.852 4.320 -8.532 1.00 92.81 87 PRO A CA 1
ATOM 650 C C . PRO A 1 87 ? 4.049 4.643 -7.627 1.00 92.81 87 PRO A C 1
ATOM 652 O O . PRO A 1 87 ? 4.589 3.745 -6.993 1.00 92.81 87 PRO A O 1
ATOM 655 N N . GLY A 1 88 ? 4.424 5.921 -7.496 1.00 91.12 88 GLY A N 1
ATOM 656 C CA . GLY A 1 88 ? 5.512 6.354 -6.610 1.00 91.12 88 GLY A CA 1
ATOM 657 C C . GLY A 1 88 ? 5.283 6.050 -5.123 1.00 91.12 88 GLY A C 1
ATOM 658 O O . GLY A 1 88 ? 6.259 5.867 -4.389 1.00 91.12 88 GLY A O 1
ATOM 659 N N . ASP A 1 89 ? 4.023 5.915 -4.691 1.00 91.69 89 ASP A N 1
ATOM 660 C CA . ASP A 1 89 ? 3.668 5.560 -3.312 1.00 91.69 89 ASP A CA 1
ATOM 661 C C . ASP A 1 89 ? 4.098 4.115 -2.978 1.00 91.69 89 ASP A C 1
ATOM 663 O O . ASP A 1 89 ? 4.308 3.799 -1.810 1.00 91.69 89 ASP A O 1
ATOM 667 N N . LEU A 1 90 ? 4.314 3.249 -3.981 1.00 92.31 90 LEU A N 1
ATOM 668 C CA . LEU A 1 90 ? 4.839 1.888 -3.785 1.00 92.31 90 LEU A CA 1
ATOM 669 C C . LEU A 1 90 ? 6.309 1.864 -3.352 1.00 92.31 90 LEU A C 1
ATOM 671 O O . LEU A 1 90 ? 6.776 0.847 -2.853 1.00 92.31 90 LEU A O 1
ATOM 675 N N . LEU A 1 91 ? 7.053 2.951 -3.565 1.00 90.94 91 LEU A N 1
ATOM 676 C CA . LEU A 1 91 ? 8.464 3.058 -3.178 1.00 90.94 91 LEU A CA 1
ATOM 677 C C . LEU A 1 91 ? 8.668 3.954 -1.957 1.00 90.94 91 LEU A C 1
ATOM 679 O O . LEU A 1 91 ? 9.551 3.698 -1.148 1.00 90.94 91 LEU A O 1
ATOM 683 N N . HIS A 1 92 ? 7.865 5.007 -1.826 1.00 87.12 92 HIS A N 1
ATOM 684 C CA . HIS A 1 92 ? 8.094 6.046 -0.818 1.00 87.12 92 HIS A CA 1
ATOM 685 C C . HIS A 1 92 ? 7.016 6.066 0.265 1.00 87.12 92 HIS A C 1
ATOM 687 O O . HIS A 1 92 ? 7.214 6.642 1.335 1.00 87.12 92 HIS A O 1
ATOM 693 N N . GLY A 1 93 ? 5.868 5.436 0.005 1.00 85.81 93 GLY A N 1
ATOM 694 C CA . GLY A 1 93 ? 4.680 5.607 0.824 1.00 85.81 93 GLY A CA 1
ATOM 695 C C . GLY A 1 93 ? 4.247 7.070 0.850 1.00 85.81 93 GLY A C 1
ATOM 696 O O . GLY A 1 93 ? 4.660 7.893 0.032 1.00 85.81 93 GLY A O 1
ATOM 697 N N . ARG A 1 94 ? 3.403 7.412 1.821 1.00 83.50 94 ARG A N 1
ATOM 698 C CA . ARG A 1 94 ? 3.019 8.799 2.081 1.00 83.50 94 ARG A CA 1
ATOM 699 C C . ARG A 1 94 ? 3.134 9.089 3.559 1.00 83.50 94 ARG A C 1
ATOM 701 O O . ARG A 1 94 ? 2.838 8.231 4.390 1.00 83.50 94 ARG A O 1
ATOM 708 N N . ALA A 1 95 ? 3.514 10.323 3.874 1.00 78.94 95 ALA A N 1
ATOM 709 C CA . ALA A 1 95 ? 3.405 10.815 5.233 1.00 78.94 95 ALA A CA 1
ATOM 710 C C . ALA A 1 95 ? 1.943 10.693 5.674 1.00 78.94 95 ALA A C 1
ATOM 712 O O . ALA A 1 95 ? 1.038 11.273 5.066 1.00 78.94 95 ALA A O 1
ATOM 713 N N . MET A 1 96 ? 1.715 9.910 6.723 1.00 74.75 96 MET A N 1
ATOM 714 C CA . MET A 1 96 ? 0.415 9.871 7.368 1.00 74.75 96 MET A CA 1
ATOM 715 C C . MET A 1 96 ? 0.178 11.235 8.020 1.00 74.75 96 MET A C 1
ATOM 717 O O . MET A 1 96 ? 1.091 11.835 8.587 1.00 74.75 96 MET A O 1
ATOM 721 N N . GLY A 1 97 ? -1.050 11.743 7.922 1.00 77.31 97 GLY A N 1
ATOM 722 C CA . GLY A 1 97 ? -1.440 12.948 8.649 1.00 77.31 97 GLY A CA 1
ATOM 723 C C . GLY A 1 97 ? -1.327 12.759 10.170 1.00 77.31 97 GLY A C 1
ATOM 724 O O . GLY A 1 97 ? -1.065 11.648 10.640 1.00 77.31 97 GLY A O 1
ATOM 725 N N . PRO A 1 98 ? -1.566 13.819 10.964 1.00 75.94 98 PRO A N 1
ATOM 726 C CA . PRO A 1 98 ? -1.562 13.706 12.419 1.00 75.94 98 PRO A CA 1
ATOM 727 C C . PRO A 1 98 ? -2.474 12.560 12.863 1.00 75.94 98 PRO A C 1
ATOM 729 O O . PRO A 1 98 ? -3.600 12.425 12.369 1.00 75.94 98 PRO A O 1
ATOM 732 N N . ALA A 1 99 ? -1.978 11.734 13.787 1.00 75.69 99 ALA A N 1
ATOM 733 C CA . ALA A 1 99 ? -2.728 10.602 14.306 1.00 75.69 99 ALA A CA 1
ATOM 734 C C . ALA A 1 99 ? -4.063 11.100 14.869 1.00 75.69 99 ALA A C 1
ATOM 736 O O . ALA A 1 99 ? -4.117 11.871 15.830 1.00 75.69 99 ALA A O 1
ATOM 737 N N . ARG A 1 100 ? -5.166 10.678 14.249 1.00 78.38 100 ARG A N 1
ATOM 738 C CA . ARG A 1 100 ? -6.507 11.114 14.633 1.00 78.38 100 ARG A CA 1
ATOM 739 C C . ARG A 1 100 ? -7.015 10.306 15.833 1.00 78.38 100 ARG A C 1
ATOM 741 O O . ARG A 1 100 ? -7.980 9.560 15.717 1.00 78.38 100 ARG A O 1
ATOM 748 N N . GLY A 1 101 ? -6.367 10.455 16.988 1.00 80.62 101 GLY A N 1
ATOM 749 C CA . GLY A 1 101 ? -6.672 9.672 18.192 1.00 80.62 101 GLY A CA 1
ATOM 750 C C . GLY A 1 101 ? -8.109 9.850 18.692 1.00 80.62 101 GLY A C 1
ATOM 751 O O . GLY A 1 101 ? -8.812 8.867 18.902 1.00 80.62 101 GLY A O 1
ATOM 752 N N . ALA A 1 102 ? -8.576 11.097 18.818 1.00 81.94 102 ALA A N 1
ATOM 753 C CA . ALA A 1 102 ? -9.918 11.400 19.324 1.00 81.94 102 ALA A CA 1
ATOM 754 C C . ALA A 1 102 ? -11.065 10.800 18.480 1.00 81.94 102 ALA A C 1
ATOM 756 O O . ALA A 1 102 ? -11.895 10.093 19.050 1.00 81.94 102 ALA A O 1
ATOM 757 N N . PRO A 1 103 ? -11.141 11.003 17.149 1.00 83.25 103 PRO A N 1
ATOM 758 C CA . PRO A 1 103 ? -12.220 10.409 16.360 1.00 83.25 103 PRO A CA 1
ATOM 759 C C . PRO A 1 103 ? -12.105 8.883 16.256 1.00 83.25 103 PRO A C 1
ATOM 761 O O . PRO A 1 103 ? -13.132 8.216 16.207 1.00 83.25 103 PRO A O 1
ATOM 764 N N . VAL A 1 104 ? -10.894 8.309 16.282 1.00 87.19 104 VAL A N 1
ATOM 765 C CA . VAL A 1 104 ? -10.726 6.845 16.346 1.00 87.19 104 VAL A CA 1
ATOM 766 C C . VAL A 1 104 ? -11.271 6.298 17.666 1.00 87.19 104 VAL A C 1
ATOM 768 O O . VAL A 1 104 ? -12.019 5.324 17.659 1.00 87.19 104 VAL A O 1
ATOM 771 N N . ALA A 1 105 ? -10.962 6.943 18.793 1.00 84.25 105 ALA A N 1
ATOM 772 C CA . ALA A 1 105 ? -11.496 6.559 20.096 1.00 84.25 105 ALA A CA 1
ATOM 773 C C . ALA A 1 105 ? -13.027 6.705 20.160 1.00 84.25 105 ALA A C 1
ATOM 775 O O . ALA A 1 105 ? -13.698 5.837 20.713 1.00 84.25 105 ALA A O 1
ATOM 776 N N . ALA A 1 106 ? -13.586 7.762 19.561 1.00 82.88 106 ALA A N 1
ATOM 777 C CA . ALA A 1 106 ? -15.031 7.965 19.479 1.00 82.88 106 ALA A CA 1
ATOM 778 C C . ALA A 1 106 ? -15.722 6.860 18.663 1.00 82.88 106 ALA A C 1
ATOM 780 O O . ALA A 1 106 ? -16.666 6.246 19.154 1.00 82.88 106 ALA A O 1
ATOM 781 N N . ALA A 1 107 ? -15.204 6.544 17.472 1.00 89.50 107 ALA A N 1
ATOM 782 C CA . ALA A 1 107 ? -15.733 5.467 16.634 1.00 89.50 107 ALA A CA 1
ATOM 783 C C . ALA A 1 107 ? -15.618 4.092 17.319 1.00 89.50 107 ALA A C 1
ATOM 785 O O . ALA A 1 107 ? -16.534 3.271 17.257 1.00 89.50 107 ALA A O 1
ATOM 786 N N . ALA A 1 108 ? -14.507 3.838 18.019 1.00 92.00 108 ALA A N 1
ATOM 787 C CA . ALA A 1 108 ? -14.339 2.618 18.800 1.00 92.00 108 ALA A CA 1
ATOM 788 C C . ALA A 1 108 ? -15.375 2.526 19.929 1.00 92.00 108 ALA A C 1
ATOM 790 O O . ALA A 1 108 ? -15.983 1.474 20.121 1.00 92.00 108 ALA A O 1
ATOM 791 N N . ARG A 1 109 ? -15.613 3.630 20.648 1.00 89.75 109 ARG A N 1
ATOM 792 C CA . ARG A 1 109 ? -16.607 3.698 21.721 1.00 89.75 109 ARG A CA 1
ATOM 793 C C . ARG A 1 109 ? -18.020 3.440 21.204 1.00 89.75 109 ARG A C 1
ATOM 795 O O . ARG A 1 109 ? -18.699 2.589 21.763 1.00 89.75 109 ARG A O 1
ATOM 802 N N . GLU A 1 110 ? -18.425 4.094 20.120 1.00 91.25 110 GLU A N 1
ATOM 803 C CA . GLU A 1 110 ? -19.725 3.864 19.475 1.00 91.25 110 GLU A CA 1
ATOM 804 C C . GLU A 1 110 ? -19.919 2.379 19.135 1.00 91.25 110 GLU A C 1
ATOM 806 O O . GLU A 1 110 ? -20.929 1.766 19.486 1.00 91.25 110 GLU A O 1
ATOM 811 N N . ARG A 1 111 ? -18.895 1.752 18.542 1.00 91.25 111 ARG A N 1
ATOM 812 C CA . ARG A 1 111 ? -18.951 0.338 18.163 1.00 91.25 111 ARG A CA 1
ATOM 813 C C . ARG A 1 111 ? -19.080 -0.607 19.360 1.00 91.25 111 ARG A C 1
ATOM 815 O O . ARG A 1 111 ? -19.697 -1.674 19.226 1.00 91.25 111 ARG A O 1
ATOM 822 N N . LEU A 1 112 ? -18.465 -0.255 20.488 1.00 92.38 112 LEU A N 1
ATOM 823 C CA . LEU A 1 112 ? -18.551 -1.003 21.741 1.00 92.38 112 LEU A CA 1
ATOM 824 C C . LEU A 1 112 ? -19.919 -0.814 22.408 1.00 92.38 112 LEU A C 1
ATOM 826 O O . LEU A 1 112 ? -20.542 -1.808 22.775 1.00 92.38 112 LEU A O 1
ATOM 830 N N . GLU A 1 113 ? -20.430 0.414 22.476 1.00 93.81 113 GLU A N 1
ATOM 831 C CA . GLU A 1 113 ? -21.752 0.720 23.040 1.00 93.81 113 GLU A CA 1
ATOM 832 C C . GLU A 1 113 ? -22.883 0.033 22.256 1.00 93.81 113 GLU A C 1
ATOM 834 O O . GLU A 1 113 ? -23.806 -0.532 22.847 1.00 93.81 113 GLU A O 1
ATOM 839 N N . ASP A 1 114 ? -22.799 -0.003 20.923 1.00 91.38 114 ASP A N 1
ATOM 840 C CA . ASP A 1 114 ? -23.735 -0.756 20.079 1.00 91.38 114 ASP A CA 1
ATOM 841 C C . ASP A 1 114 ? -23.729 -2.253 20.407 1.00 91.38 114 ASP A C 1
ATOM 843 O O . ASP A 1 114 ? -24.779 -2.900 20.471 1.00 91.38 114 ASP A O 1
ATOM 847 N N . ARG A 1 115 ? -22.541 -2.816 20.652 1.00 88.94 115 ARG A N 1
ATOM 848 C CA . ARG A 1 115 ? -22.386 -4.222 21.039 1.00 88.94 115 ARG A CA 1
ATOM 849 C C . ARG A 1 115 ? -22.979 -4.487 22.424 1.00 88.94 115 ARG A C 1
ATOM 851 O O . ARG A 1 115 ? -23.610 -5.527 22.611 1.00 88.94 115 ARG A O 1
ATOM 858 N N . GLU A 1 116 ? -22.804 -3.573 23.373 1.00 92.19 116 GLU A N 1
ATOM 859 C CA . GLU A 1 116 ? -23.408 -3.667 24.706 1.00 92.19 116 GLU A CA 1
ATOM 860 C C . GLU A 1 116 ? -24.934 -3.607 24.637 1.00 92.19 116 GLU A C 1
ATOM 862 O O . GLU A 1 116 ? -25.598 -4.472 25.211 1.00 92.19 116 GLU A O 1
ATOM 867 N N . ARG A 1 117 ? -25.494 -2.668 23.863 1.00 92.38 117 ARG A N 1
ATOM 868 C CA . ARG A 1 117 ? -26.945 -2.561 23.628 1.00 92.38 117 ARG A CA 1
ATOM 869 C C . ARG A 1 117 ? -27.523 -3.807 22.955 1.00 92.38 117 ARG A C 1
ATOM 871 O O . ARG A 1 117 ? -28.592 -4.278 23.338 1.00 92.38 117 ARG A O 1
ATOM 878 N N . ALA A 1 118 ? -26.822 -4.378 21.977 1.00 89.25 118 ALA A N 1
ATOM 879 C CA . ALA A 1 118 ? -27.242 -5.632 21.354 1.00 89.25 118 ALA A CA 1
ATOM 880 C C . ALA A 1 118 ? -27.228 -6.803 22.355 1.00 89.25 118 ALA A C 1
ATOM 882 O O . ALA A 1 118 ? -28.149 -7.622 22.372 1.00 89.25 118 ALA A O 1
ATOM 883 N N . ASN A 1 119 ? -26.208 -6.873 23.216 1.00 93.50 119 ASN A N 1
ATOM 884 C CA . ASN A 1 119 ? -26.092 -7.932 24.214 1.00 93.50 119 ASN A CA 1
ATOM 885 C C . ASN A 1 119 ? -27.151 -7.803 25.320 1.00 93.50 119 ASN A C 1
ATOM 887 O O . ASN A 1 119 ? -27.766 -8.802 25.684 1.00 93.50 119 ASN A O 1
ATOM 891 N N . SER A 1 120 ? -27.421 -6.591 25.814 1.00 94.75 120 SER A N 1
ATOM 892 C CA . SER A 1 120 ? -28.466 -6.365 26.818 1.00 94.75 120 SER A CA 1
ATOM 893 C C . SER A 1 120 ? -29.848 -6.733 26.280 1.00 94.75 120 SER A C 1
ATOM 895 O O . SER A 1 120 ? -30.593 -7.450 26.947 1.00 94.75 120 SER A O 1
ATOM 897 N N . ARG A 1 121 ? -30.156 -6.356 25.031 1.00 93.50 121 ARG A N 1
ATOM 898 C CA . ARG A 1 121 ? -31.393 -6.767 24.354 1.00 93.50 121 ARG A CA 1
ATOM 899 C C . ARG A 1 121 ? -31.511 -8.287 24.261 1.00 93.50 121 ARG A C 1
ATOM 901 O O . ARG A 1 121 ? -32.581 -8.827 24.523 1.00 93.50 121 ARG A O 1
ATOM 908 N N . ARG A 1 122 ? -30.420 -8.984 23.927 1.00 94.81 122 ARG A N 1
ATOM 909 C CA . ARG A 1 122 ? -30.397 -10.453 23.895 1.00 94.81 122 ARG A CA 1
ATOM 910 C C . ARG A 1 122 ? -30.715 -11.055 25.266 1.00 94.81 122 ARG A C 1
ATOM 912 O O . ARG A 1 122 ? -31.548 -11.949 25.340 1.00 94.81 122 ARG A O 1
ATOM 919 N N . VAL A 1 123 ? -30.109 -10.544 26.338 1.00 96.19 123 VAL A N 1
ATOM 920 C CA . VAL A 1 123 ? -30.354 -11.029 27.710 1.00 96.19 123 VAL A CA 1
ATOM 921 C C . VAL A 1 123 ? -31.822 -10.857 28.115 1.00 96.19 123 VAL A C 1
ATOM 923 O O . VAL A 1 123 ? -32.409 -11.787 28.667 1.00 96.19 123 VAL A O 1
ATOM 926 N N . VAL A 1 124 ? -32.431 -9.707 27.803 1.00 95.00 124 VAL A N 1
ATOM 927 C CA . VAL A 1 124 ? -33.860 -9.464 28.068 1.00 95.00 124 VAL A CA 1
ATOM 928 C C . VAL A 1 124 ? -34.725 -10.481 27.323 1.00 95.00 124 VAL A C 1
ATOM 930 O O . VAL A 1 124 ? -35.517 -11.178 27.956 1.00 95.00 124 VAL A O 1
ATOM 933 N N . LEU A 1 125 ? -34.506 -10.653 26.017 1.00 94.19 125 LEU A N 1
ATOM 934 C CA . LEU A 1 125 ? -35.268 -11.605 25.199 1.00 94.19 125 LEU A CA 1
ATOM 935 C C . LEU A 1 125 ? -35.111 -13.056 25.682 1.00 94.19 125 LEU A C 1
ATOM 937 O O . LEU A 1 125 ? -36.084 -13.806 25.724 1.00 94.19 125 LEU A O 1
ATOM 941 N N . GLU A 1 126 ? -33.910 -13.464 26.098 1.00 93.50 126 GLU A N 1
ATOM 942 C CA . GLU A 1 126 ? -33.693 -14.788 26.688 1.00 93.50 126 GLU A CA 1
ATOM 943 C C . GLU A 1 126 ? -34.448 -14.964 28.013 1.00 93.50 126 GLU A C 1
ATOM 945 O O . GLU A 1 126 ? -34.966 -16.047 28.290 1.00 93.50 126 GLU A O 1
ATOM 950 N N . SER A 1 127 ? -34.518 -13.919 28.842 1.00 92.00 127 SER A N 1
ATOM 951 C CA . SER A 1 127 ? -35.267 -13.965 30.102 1.00 92.00 127 SER A CA 1
ATOM 952 C C . SER A 1 127 ? -36.778 -14.083 29.868 1.00 92.00 127 SER A C 1
ATOM 954 O O . SER A 1 127 ? -37.440 -14.887 30.527 1.00 92.00 127 SER A O 1
ATOM 956 N N . GLU A 1 128 ? -37.309 -13.369 28.872 1.00 91.62 128 GLU A N 1
ATOM 957 C CA . GLU A 1 128 ? -38.711 -13.448 28.456 1.00 91.62 128 GLU A CA 1
ATOM 958 C C . GLU A 1 128 ? -39.048 -14.826 27.879 1.00 91.62 128 GLU A C 1
ATOM 960 O O . GLU A 1 128 ? -40.087 -15.402 28.217 1.00 91.62 128 GLU A O 1
ATOM 965 N N . ALA A 1 129 ? -38.152 -15.397 27.066 1.00 88.31 129 ALA A N 1
ATOM 966 C CA . ALA A 1 129 ? -38.306 -16.739 26.514 1.00 88.31 129 ALA A CA 1
ATOM 967 C C . ALA A 1 129 ? -38.326 -17.809 27.620 1.00 88.31 129 ALA A C 1
ATOM 969 O O . ALA A 1 129 ? -39.232 -18.644 27.650 1.00 88.31 129 ALA A O 1
ATOM 970 N N . ARG A 1 130 ? -37.389 -17.752 28.581 1.00 86.69 130 ARG A N 1
ATOM 971 C CA . ARG A 1 130 ? -37.363 -18.667 29.741 1.00 86.69 130 ARG A CA 1
ATOM 972 C C . ARG A 1 130 ? -38.614 -18.522 30.613 1.00 86.69 130 ARG A C 1
ATOM 974 O O . ARG A 1 130 ? -39.201 -19.525 31.013 1.00 86.69 130 ARG A O 1
ATOM 981 N N . GLY A 1 131 ? -39.051 -17.291 30.882 1.00 82.62 131 GLY A N 1
ATOM 982 C CA . GLY A 1 131 ? -40.261 -17.026 31.664 1.00 82.62 131 GLY A CA 1
ATOM 983 C C . GLY A 1 131 ? -41.544 -17.506 30.976 1.00 82.62 131 GLY A C 1
ATOM 984 O O . GLY A 1 131 ? -42.468 -17.977 31.636 1.00 82.62 131 GLY A O 1
ATOM 985 N N . SER A 1 132 ? -41.606 -17.427 29.647 1.00 78.38 132 SER A N 1
ATOM 986 C CA . SER A 1 132 ? -42.745 -17.918 28.860 1.00 78.38 132 SER A CA 1
ATOM 987 C C . SER A 1 132 ? -42.771 -19.446 28.781 1.00 78.38 132 SER A C 1
ATOM 989 O O . SER A 1 132 ? -43.827 -20.038 28.986 1.00 78.38 132 SER A O 1
ATOM 991 N N . ALA A 1 133 ? -41.614 -20.091 28.607 1.00 73.88 133 ALA A N 1
ATOM 992 C CA . ALA A 1 133 ? -41.496 -21.548 28.674 1.00 73.88 133 ALA A CA 1
ATOM 993 C C . ALA A 1 133 ? -41.907 -22.103 30.052 1.00 73.88 133 ALA A C 1
ATOM 995 O O . ALA A 1 133 ? -42.632 -23.091 30.126 1.00 73.88 133 ALA A O 1
ATOM 996 N N . SER A 1 134 ? -41.514 -21.430 31.140 1.00 69.19 134 SER A N 1
ATOM 997 C CA . SER A 1 134 ? -41.910 -21.802 32.506 1.00 69.19 134 SER A CA 1
ATOM 998 C C . SER A 1 134 ? -43.428 -21.697 32.729 1.00 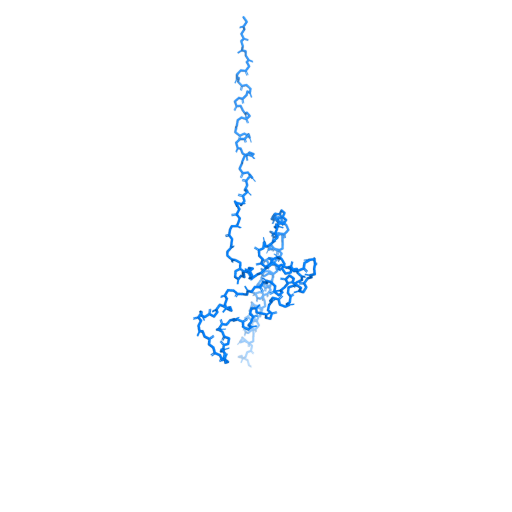69.19 134 SER A C 1
ATOM 1000 O O . SER A 1 134 ? -44.041 -22.632 33.235 1.00 69.19 134 SER A O 1
ATOM 1002 N N . ARG A 1 135 ? -44.074 -20.612 32.268 1.00 62.41 135 ARG A N 1
ATOM 1003 C CA . ARG A 1 135 ? -45.541 -20.437 32.364 1.00 62.41 135 ARG A CA 1
ATOM 1004 C C . ARG A 1 135 ? -46.340 -21.436 31.517 1.00 62.41 135 ARG A C 1
ATOM 1006 O O . ARG A 1 135 ? -47.426 -21.847 31.923 1.00 62.41 135 ARG A O 1
ATOM 1013 N N . SER A 1 136 ? -45.812 -21.845 30.363 1.00 60.59 136 SER A N 1
ATOM 1014 C CA . SER A 1 136 ? -46.412 -22.922 29.562 1.00 60.59 136 SER A CA 1
ATOM 1015 C C . SER A 1 136 ? -46.281 -24.291 30.234 1.00 60.59 136 SER A C 1
ATOM 1017 O O . SER A 1 136 ? -47.189 -25.103 30.117 1.00 60.59 136 SER A O 1
ATOM 1019 N N . ALA A 1 137 ? -45.196 -24.549 30.970 1.00 59.62 137 ALA A N 1
ATOM 1020 C CA . ALA A 1 137 ? -45.005 -25.819 31.671 1.00 59.62 137 ALA A CA 1
ATOM 1021 C C . ALA A 1 137 ? -45.963 -26.002 32.865 1.00 59.62 137 ALA A C 1
ATOM 1023 O O . ALA A 1 137 ? -46.336 -27.126 33.173 1.00 59.62 137 ALA A O 1
ATOM 1024 N N . THR A 1 138 ? -46.407 -24.922 33.518 1.00 60.16 138 THR A N 1
ATOM 1025 C CA . THR A 1 138 ? -47.316 -25.001 34.681 1.00 60.16 138 THR A CA 1
ATOM 1026 C C . THR A 1 138 ? -48.802 -25.085 34.322 1.00 60.16 138 THR A C 1
ATOM 1028 O O . THR A 1 138 ? -49.626 -25.261 35.211 1.00 60.16 138 THR A O 1
ATOM 1031 N N . THR A 1 139 ? -49.170 -24.907 33.050 1.00 58.03 139 THR A N 1
ATOM 1032 C CA . THR A 1 139 ? -50.574 -24.923 32.584 1.00 58.03 139 THR A CA 1
ATOM 1033 C C . THR A 1 139 ? -50.954 -26.205 31.837 1.00 58.03 139 THR A C 1
ATOM 1035 O O . THR A 1 139 ? -52.100 -26.339 31.424 1.00 58.03 139 THR A O 1
ATOM 1038 N N . GLY A 1 140 ? -50.021 -27.155 31.690 1.00 53.97 140 GLY A N 1
ATOM 1039 C CA . GLY A 1 140 ? -50.237 -28.441 31.014 1.00 53.97 140 GLY A CA 1
ATOM 1040 C C . GLY A 1 140 ? -50.745 -29.590 31.896 1.00 53.97 140 GLY A C 1
ATOM 1041 O O . GLY A 1 140 ? -50.874 -30.692 31.379 1.00 53.97 140 GLY A O 1
ATOM 1042 N N . ASP A 1 141 ? -51.021 -29.348 33.182 1.00 53.75 141 ASP A N 1
ATOM 1043 C CA . ASP A 1 141 ? -51.416 -30.373 34.173 1.00 53.75 141 ASP A CA 1
ATOM 1044 C C . ASP A 1 141 ? -52.872 -30.215 34.681 1.00 53.75 141 ASP A C 1
ATOM 1046 O O . ASP A 1 141 ? -53.187 -30.569 35.819 1.00 53.75 141 ASP A O 1
ATOM 1050 N N . LEU A 1 142 ? -53.779 -29.681 33.851 1.00 48.03 142 LEU A N 1
ATOM 1051 C CA . LEU A 1 142 ? -55.230 -29.684 34.113 1.00 48.03 142 LEU A CA 1
ATOM 1052 C C . LEU A 1 142 ? -55.994 -30.475 33.050 1.00 48.03 142 LEU A C 1
ATOM 1054 O O . LEU A 1 142 ? -55.823 -30.157 31.852 1.00 48.03 142 LEU A O 1
#

Foldseek 3Di:
DDPPPPPVVVVCVVVVVVVVVPPPDPPPDDDDLQKDFQDDQPPPDQVSLLVRMAGPQQDDDPPDDDDDDGGPPRVVVNVVSVPDPHNVCSPVNDDDDPDPVVVVVVVVVVVVVVVVVVVVVVVVVVVVVVVVVVVVVVPPPD

Sequence (142 aa):
MRYHTGWRTWRLLPLALLLSGCASSMGPISWETGYRQVGEPAGSDTEALRSSITPNTCRVSPGQAGIVPLPPGCANDLNLQAMVERPGDLLHGRAMGPARGAPVAAAARERLEDRERANSRRVVLESEARGSASRSATTGDL

Secondary structure (DSSP, 8-state):
-----HHHHHTTHHHHHHHGGG---PPP-----SEEE-S--STT-HHHHHHTEEEGGG-PPTT--SSPPPPTTHHHHHHHHHH-S-TTHHHH-----S--HHHHHHHHHHHHHHHHHHHHHHHHHHHHHHHHHHHHHTSS--